Protein AF-A0A2E6ZIM9-F1 (afdb_monomer)

pLDDT: mean 74.41, std 13.4, range [48.25, 91.5]

Foldseek 3Di:
DAWDWDADPPQKIWIWDDQVPDPDNPDIDTPDIGNDPVVNVVVRVCVHCVPPDDVVPPPCDPVNVVVVVVVVVVVVVVVVD

Sequence (81 aa):
MKWEVKELPGGKWGIFLCKKYWKFKDKPVMYAAALNRETAQRRVDRMNNPAGYDNDEKYVSVGMERERKKREKKNKKDADR

Solvent-accessible surface area (backbone atoms only — not comparable to full-atom values): 4957 Å² total; per-residue (Å²): 120,56,51,43,75,43,83,40,88,90,71,28,19,31,33,30,57,43,64,94,80,46,92,56,88,89,59,82,52,70,79,48,74,28,75,43,62,65,65,32,46,59,48,32,52,45,69,56,41,71,86,78,61,67,85,78,69,72,80,69,45,74,67,53,50,53,50,50,55,52,51,54,56,48,56,56,56,68,72,75,110

Nearest PDB structures (foldseek):
  6l0v-assembly1_A  TM=5.132E-01  e=4.545E-01  Arabidopsis thaliana

Mean predicted aligned error: 13.11 Å

Structure (mmCIF, N/CA/C/O backbone):
data_AF-A0A2E6ZIM9-F1
#
_entry.id   AF-A0A2E6ZIM9-F1
#
loop_
_atom_site.group_PDB
_atom_site.id
_atom_site.type_symbol
_atom_site.label_atom_id
_atom_site.label_alt_id
_atom_site.label_comp_id
_atom_site.label_asym_id
_atom_site.label_entity_id
_atom_site.label_seq_id
_atom_site.pdbx_PDB_ins_code
_atom_site.Cartn_x
_atom_site.Cartn_y
_atom_site.Cartn_z
_atom_site.occupancy
_atom_site.B_iso_or_equiv
_atom_site.auth_seq_id
_atom_site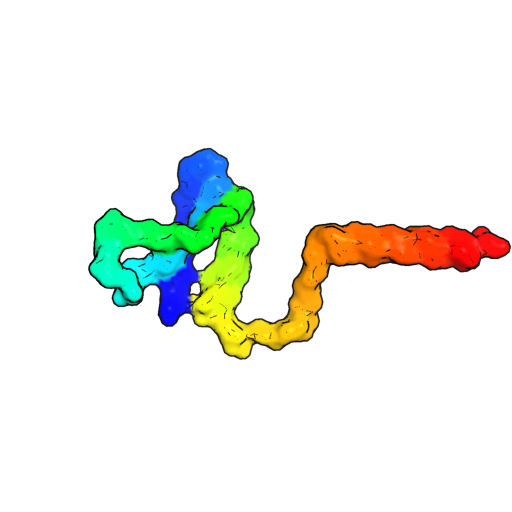.auth_comp_id
_atom_site.auth_asym_id
_atom_site.auth_atom_id
_atom_site.pdbx_PDB_model_num
ATOM 1 N N . MET A 1 1 ? -16.642 -4.923 -3.909 1.00 64.81 1 MET A N 1
ATOM 2 C CA . MET A 1 1 ? -15.742 -4.728 -2.749 1.00 64.81 1 MET A CA 1
ATOM 3 C C . MET A 1 1 ? -14.875 -3.518 -3.077 1.00 64.81 1 MET A C 1
ATOM 5 O O . MET A 1 1 ? -14.333 -3.520 -4.169 1.00 64.81 1 MET A O 1
ATOM 9 N N . LYS A 1 2 ? -14.838 -2.455 -2.260 1.00 75.69 2 LYS A N 1
ATOM 10 C CA . LYS A 1 2 ? -14.070 -1.233 -2.585 1.00 75.69 2 LYS A CA 1
ATOM 11 C C . LYS A 1 2 ? -12.909 -1.088 -1.602 1.00 75.69 2 LYS A C 1
ATOM 13 O O . LYS A 1 2 ? -13.142 -1.130 -0.399 1.00 75.69 2 LYS A O 1
ATOM 18 N N . TRP A 1 3 ? -11.695 -0.952 -2.106 1.00 86.44 3 TRP A N 1
ATOM 19 C CA . TRP A 1 3 ? -10.460 -0.730 -1.360 1.00 86.44 3 TRP A CA 1
ATOM 20 C C . TRP A 1 3 ? -10.069 0.749 -1.434 1.00 86.44 3 TRP A C 1
ATOM 22 O O . TRP A 1 3 ? -10.365 1.416 -2.428 1.00 86.44 3 TRP A O 1
ATOM 32 N N . GLU A 1 4 ? -9.423 1.260 -0.389 1.00 88.25 4 GLU A N 1
ATOM 33 C CA . GLU A 1 4 ? -8.980 2.653 -0.263 1.00 88.25 4 GLU A CA 1
ATOM 34 C C . GLU A 1 4 ? -7.535 2.738 0.249 1.00 88.25 4 GLU A C 1
ATOM 36 O O . GLU A 1 4 ? -7.065 1.849 0.961 1.00 88.25 4 GLU A O 1
ATOM 41 N N . VAL A 1 5 ? -6.830 3.812 -0.110 1.00 90.25 5 VAL A N 1
ATOM 42 C CA . VAL A 1 5 ? -5.481 4.109 0.389 1.00 90.25 5 VAL A CA 1
ATOM 43 C C . VAL A 1 5 ? -5.575 5.167 1.487 1.00 90.25 5 VAL A C 1
ATOM 45 O O . VAL A 1 5 ? -6.256 6.176 1.311 1.00 90.25 5 VAL A O 1
ATOM 48 N N . LYS A 1 6 ? -4.867 4.964 2.601 1.00 88.88 6 LYS A N 1
ATOM 49 C CA . LYS A 1 6 ? -4.704 5.960 3.671 1.00 88.88 6 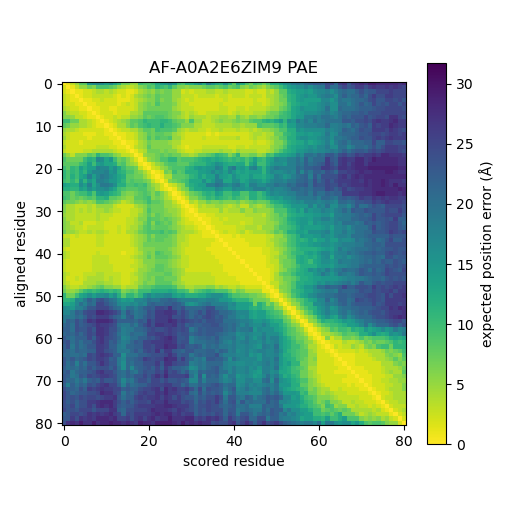LYS A CA 1
ATOM 50 C C . LYS A 1 6 ? -3.244 6.093 4.065 1.00 88.88 6 LYS A C 1
ATOM 52 O O . LYS A 1 6 ? -2.512 5.107 4.072 1.00 88.88 6 LYS A O 1
ATOM 57 N N . GLU A 1 7 ? -2.832 7.300 4.416 1.00 90.81 7 GLU A N 1
ATOM 58 C CA . GLU A 1 7 ? -1.509 7.530 4.986 1.00 90.81 7 GLU A CA 1
ATOM 59 C C . GLU A 1 7 ? -1.443 6.975 6.418 1.00 90.81 7 GLU A C 1
ATOM 61 O O . GLU A 1 7 ? -2.407 7.050 7.183 1.00 90.81 7 GLU A O 1
ATOM 66 N N . LEU A 1 8 ? -0.314 6.359 6.752 1.00 87.56 8 LEU A N 1
ATOM 67 C CA . LEU A 1 8 ? 0.003 5.780 8.050 1.00 87.56 8 LEU A CA 1
ATOM 68 C C . LEU A 1 8 ? 1.132 6.580 8.713 1.00 87.56 8 LEU A C 1
ATOM 70 O O . LEU A 1 8 ? 1.956 7.178 8.014 1.00 87.56 8 LEU A O 1
ATOM 74 N N . PRO A 1 9 ? 1.252 6.515 10.052 1.00 84.81 9 PRO A N 1
ATOM 75 C CA . PRO A 1 9 ? 2.381 7.101 10.762 1.00 84.81 9 PRO A CA 1
ATOM 76 C C . PRO A 1 9 ? 3.727 6.633 10.191 1.00 84.81 9 PRO A C 1
ATOM 78 O O . PRO A 1 9 ? 3.909 5.456 9.862 1.00 84.81 9 PRO A O 1
ATOM 81 N N . GLY A 1 10 ? 4.679 7.561 10.078 1.00 85.12 10 GLY A N 1
ATOM 82 C CA . GLY A 1 10 ? 6.002 7.282 9.515 1.00 85.12 10 GLY A CA 1
ATOM 83 C C . GLY A 1 10 ? 6.051 7.256 7.982 1.00 85.12 10 GLY A C 1
ATOM 84 O O . GLY A 1 10 ? 6.908 6.572 7.426 1.00 85.12 10 GLY A O 1
ATOM 85 N N . GLY A 1 11 ? 5.131 7.955 7.304 1.00 86.62 11 GLY A N 1
ATOM 86 C CA . GLY A 1 11 ? 5.164 8.175 5.850 1.00 86.62 11 GLY A CA 1
ATOM 87 C C . GLY A 1 11 ? 4.818 6.945 5.005 1.00 86.62 11 GLY A C 1
ATOM 88 O O . GLY A 1 11 ? 5.141 6.888 3.820 1.00 86.62 11 GLY A O 1
ATOM 89 N N . LYS A 1 12 ? 4.191 5.932 5.610 1.00 88.31 12 LYS A N 1
ATOM 90 C CA . LYS A 1 12 ? 3.756 4.709 4.919 1.00 88.31 12 LYS A CA 1
ATOM 91 C C . LYS A 1 12 ? 2.329 4.872 4.405 1.00 88.31 12 LYS A C 1
ATOM 93 O O . LYS A 1 12 ? 1.574 5.706 4.882 1.00 88.31 12 LYS A O 1
ATOM 98 N N . TRP A 1 13 ? 1.929 4.021 3.469 1.00 90.88 13 TRP A N 1
ATOM 99 C CA . TRP A 1 13 ? 0.606 4.062 2.849 1.00 90.88 13 TRP A CA 1
ATOM 100 C C . TRP A 1 13 ? -0.109 2.730 3.044 1.00 90.88 13 TRP A C 1
ATOM 102 O O . TRP A 1 13 ? 0.307 1.707 2.505 1.00 90.88 13 TRP A O 1
ATOM 112 N N . GLY A 1 14 ? -1.167 2.726 3.847 1.00 90.00 14 GLY A N 1
ATOM 113 C CA . GLY A 1 14 ? -1.987 1.559 4.142 1.00 90.00 14 GLY A CA 1
ATOM 114 C C . GLY A 1 14 ? -3.100 1.370 3.120 1.00 90.00 14 GLY A C 1
ATOM 115 O O . GLY A 1 14 ? -3.709 2.331 2.653 1.00 90.00 14 GLY A O 1
ATOM 116 N N . ILE A 1 15 ? -3.381 0.114 2.793 1.00 91.50 15 ILE A N 1
ATOM 117 C CA . ILE A 1 15 ? -4.489 -0.289 1.934 1.00 91.50 15 ILE A CA 1
ATOM 118 C C . ILE A 1 15 ? -5.580 -0.895 2.811 1.00 91.50 15 ILE A C 1
ATOM 120 O O . ILE A 1 15 ? -5.356 -1.896 3.496 1.00 91.50 15 ILE A O 1
ATOM 124 N N . PHE A 1 16 ? -6.758 -0.284 2.777 1.00 87.81 16 PHE A N 1
ATOM 125 C CA . PHE A 1 16 ? -7.876 -0.592 3.655 1.00 87.81 16 PHE A CA 1
ATOM 126 C C . PHE A 1 16 ? -9.099 -1.045 2.871 1.00 87.81 16 PHE A C 1
ATOM 128 O O . PHE A 1 16 ? -9.369 -0.573 1.767 1.00 87.81 16 PHE A O 1
ATOM 135 N N . LEU A 1 17 ? -9.872 -1.948 3.467 1.00 83.50 17 LEU A N 1
ATOM 136 C CA . LEU A 1 17 ? -11.186 -2.316 2.955 1.00 83.50 17 LEU A CA 1
ATOM 137 C C . LEU A 1 17 ? -12.214 -1.243 3.356 1.00 83.50 17 LEU A C 1
ATOM 139 O O . LEU A 1 17 ? -12.379 -0.942 4.539 1.00 83.50 17 LEU A O 1
ATOM 143 N N . CYS A 1 18 ? -12.922 -0.667 2.383 1.00 71.56 18 CYS A N 1
ATOM 144 C CA . CYS A 1 18 ? -13.859 0.430 2.619 1.00 71.56 18 CYS A CA 1
ATOM 145 C C . CYS A 1 18 ? -15.048 -0.030 3.488 1.00 71.56 18 CYS A C 1
ATOM 147 O O . CYS A 1 18 ? -15.727 -1.017 3.180 1.00 71.56 18 CYS A O 1
ATOM 149 N N . LYS A 1 19 ? -15.342 0.747 4.545 1.00 60.56 19 LYS A N 1
ATOM 150 C CA . LYS A 1 19 ? -16.306 0.444 5.628 1.00 60.56 19 LYS A CA 1
ATOM 151 C C . LYS A 1 19 ? -17.703 -0.019 5.192 1.00 60.56 19 LYS A C 1
ATOM 153 O O . LYS A 1 19 ? -18.342 -0.734 5.955 1.00 60.56 19 LYS A O 1
ATOM 158 N N . LYS A 1 20 ? -18.195 0.344 3.997 1.00 60.81 20 LYS A N 1
ATOM 159 C CA . LYS A 1 20 ? -19.549 -0.035 3.534 1.00 60.81 20 LYS A CA 1
ATOM 160 C C . LYS A 1 20 ? -19.749 -1.559 3.441 1.00 60.81 20 LYS A C 1
ATOM 162 O O . LYS A 1 20 ? -20.881 -2.017 3.523 1.00 60.81 20 LYS A O 1
ATOM 167 N N . TYR A 1 21 ? -18.668 -2.332 3.304 1.00 54.75 21 TYR A N 1
ATOM 168 C CA . TYR A 1 21 ? -18.709 -3.794 3.156 1.00 54.75 21 TYR A CA 1
ATOM 169 C C . TYR A 1 21 ? -18.131 -4.558 4.358 1.00 54.75 21 TYR A C 1
ATOM 171 O O . TYR A 1 21 ? -17.948 -5.770 4.281 1.00 54.75 21 TYR A O 1
ATOM 179 N N . TRP A 1 22 ? -17.825 -3.870 5.462 1.00 58.25 22 TRP A N 1
ATOM 180 C CA . TRP A 1 22 ? -17.187 -4.466 6.635 1.00 58.25 22 TRP A CA 1
ATOM 181 C C . TRP A 1 22 ? -18.125 -4.428 7.847 1.00 58.25 22 TRP A C 1
ATOM 183 O O . TRP A 1 22 ? -18.609 -3.365 8.232 1.00 58.25 22 TRP A O 1
ATOM 193 N N . LYS A 1 23 ? -18.387 -5.596 8.455 1.00 61.38 23 LYS A N 1
ATOM 194 C CA . LYS A 1 23 ? -19.336 -5.747 9.578 1.00 61.38 23 LYS A CA 1
ATOM 195 C C . LYS A 1 23 ? -18.880 -5.051 10.867 1.00 61.38 23 LYS A C 1
ATOM 197 O O . LYS A 1 23 ? -19.727 -4.651 11.658 1.00 61.38 23 LYS A O 1
ATOM 202 N N . PHE A 1 24 ? -17.574 -4.875 11.078 1.00 61.84 24 PHE A N 1
ATOM 203 C CA . PHE A 1 24 ? -17.028 -4.295 12.310 1.00 61.84 24 PHE A CA 1
ATOM 204 C C . PHE A 1 24 ? -16.629 -2.831 12.085 1.00 61.84 24 PHE A C 1
ATOM 206 O O . PHE A 1 24 ? -15.487 -2.529 11.739 1.00 61.84 24 PHE A O 1
ATOM 213 N N . LYS A 1 25 ? -17.580 -1.904 12.268 1.00 58.44 25 LYS A N 1
ATOM 214 C CA . LYS A 1 25 ? -17.391 -0.453 12.034 1.00 58.44 25 LYS A CA 1
ATOM 215 C C . LYS A 1 25 ? -16.202 0.159 12.793 1.00 58.44 25 LYS A C 1
ATOM 217 O O . LYS A 1 25 ? -15.658 1.16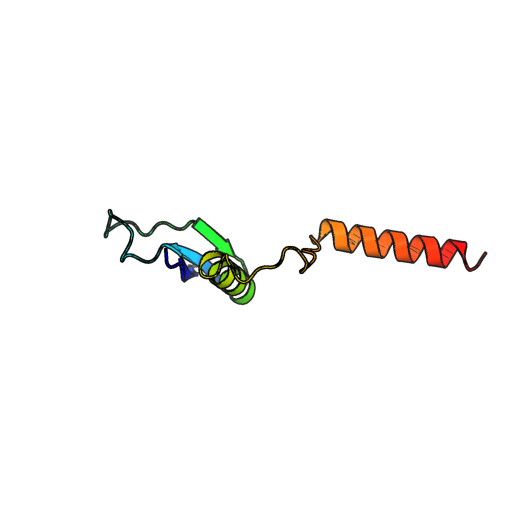8 12.326 1.00 58.44 25 LYS A O 1
ATOM 222 N N . ASP A 1 26 ? -15.788 -0.471 13.890 1.00 62.12 26 ASP A N 1
ATOM 223 C CA . ASP A 1 26 ? -14.798 0.049 14.840 1.00 62.12 26 ASP A CA 1
ATOM 224 C C . ASP A 1 26 ? -13.362 -0.412 14.565 1.00 62.12 26 ASP A C 1
ATOM 226 O O . ASP A 1 26 ? -12.422 0.116 15.150 1.00 62.12 26 ASP A O 1
ATOM 230 N N . LYS A 1 27 ? -13.160 -1.374 13.654 1.00 65.25 27 LYS A N 1
ATOM 231 C CA . LYS A 1 27 ? -11.825 -1.885 13.311 1.00 65.25 27 LYS A CA 1
ATOM 232 C C . LYS A 1 27 ? -11.639 -1.902 11.796 1.00 65.25 27 LYS A C 1
ATOM 234 O O . LYS A 1 27 ? -12.104 -2.842 11.149 1.00 65.25 27 LYS A O 1
ATOM 239 N N . PRO A 1 28 ? -10.998 -0.877 11.203 1.00 66.81 28 PRO A N 1
ATOM 240 C CA . PRO A 1 28 ? -10.664 -0.912 9.786 1.00 66.81 28 PRO A CA 1
ATOM 241 C C . PRO A 1 28 ? -9.667 -2.048 9.527 1.00 66.81 28 PRO A C 1
ATOM 243 O O . PRO A 1 28 ? -8.650 -2.157 10.210 1.00 66.81 28 PRO A O 1
ATOM 246 N N . VAL A 1 29 ? -9.952 -2.900 8.542 1.0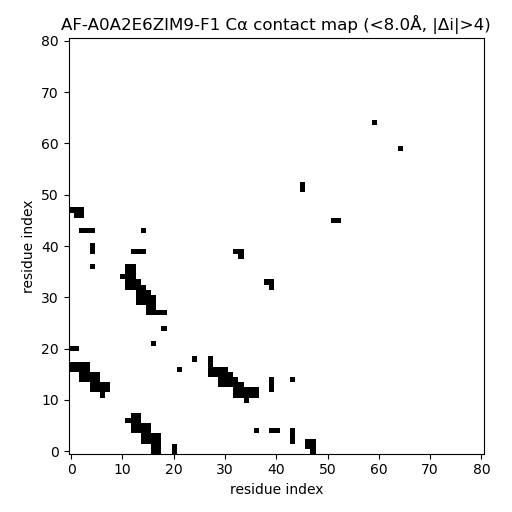0 75.88 29 VAL A N 1
ATOM 247 C CA . VAL A 1 29 ? -9.029 -3.973 8.147 1.00 75.88 29 VAL A CA 1
ATOM 248 C C . VAL A 1 29 ? -7.986 -3.397 7.213 1.00 75.88 29 VAL A C 1
ATOM 250 O O . VAL A 1 29 ? -8.306 -2.986 6.094 1.00 75.88 29 VAL A O 1
ATOM 253 N N . MET A 1 30 ? -6.744 -3.375 7.685 1.00 83.81 30 MET A N 1
ATOM 254 C CA . MET A 1 30 ? -5.582 -3.081 6.861 1.00 83.81 30 MET A CA 1
ATOM 255 C C . MET A 1 30 ? -5.103 -4.378 6.213 1.00 83.81 30 MET A C 1
ATOM 257 O O . MET A 1 30 ? -4.757 -5.327 6.911 1.00 83.81 30 MET A O 1
ATOM 261 N N . TYR A 1 31 ? -5.080 -4.417 4.885 1.00 83.94 31 TYR A N 1
ATOM 262 C CA . TYR A 1 31 ? -4.620 -5.587 4.136 1.00 83.94 31 TYR A CA 1
ATOM 263 C C . TYR A 1 31 ? -3.107 -5.577 3.922 1.00 83.94 31 TYR A C 1
ATOM 265 O O . TYR A 1 31 ? -2.440 -6.598 4.058 1.00 83.94 31 TYR A O 1
ATOM 273 N N . ALA A 1 32 ? -2.553 -4.413 3.586 1.00 86.06 32 ALA A N 1
ATOM 274 C CA . ALA A 1 32 ? -1.127 -4.249 3.348 1.00 86.06 32 ALA A CA 1
ATOM 275 C C . ALA A 1 32 ? -0.707 -2.792 3.555 1.00 86.06 32 ALA A C 1
ATOM 277 O O . ALA A 1 32 ? -1.540 -1.886 3.517 1.00 86.06 32 ALA A O 1
ATOM 278 N N . ALA A 1 33 ? 0.596 -2.574 3.714 1.00 87.56 33 ALA A N 1
ATOM 279 C CA . ALA A 1 33 ? 1.213 -1.255 3.686 1.00 87.56 33 ALA A CA 1
ATOM 280 C C . ALA A 1 33 ? 2.256 -1.184 2.561 1.00 87.56 33 ALA A C 1
ATOM 282 O O . ALA A 1 33 ? 2.916 -2.176 2.246 1.00 87.56 33 ALA A O 1
ATOM 283 N N . ALA A 1 34 ? 2.408 -0.011 1.959 1.00 87.38 34 ALA A N 1
ATOM 284 C CA . ALA A 1 34 ? 3.438 0.302 0.982 1.00 87.38 34 ALA A CA 1
ATOM 285 C C . ALA A 1 34 ? 4.287 1.478 1.471 1.00 87.38 34 ALA A C 1
ATOM 287 O O . ALA A 1 34 ? 3.828 2.317 2.243 1.00 87.38 34 ALA A O 1
ATOM 288 N N . LEU A 1 35 ? 5.528 1.542 0.99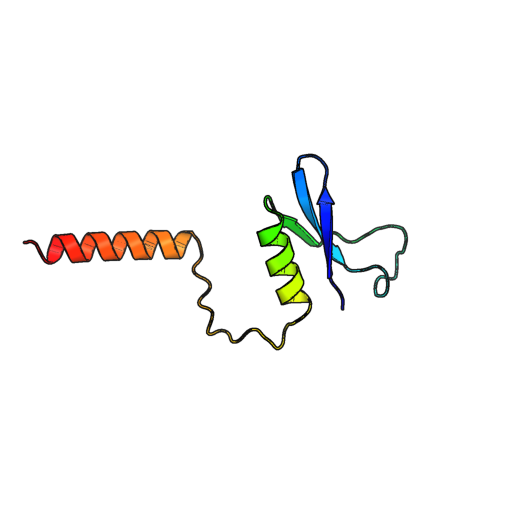3 1.00 88.06 35 LEU A N 1
ATOM 289 C CA . LEU A 1 35 ? 6.420 2.672 1.262 1.00 88.06 35 LEU A CA 1
ATOM 290 C C . LEU A 1 35 ? 6.037 3.908 0.436 1.00 88.06 35 LEU A C 1
ATOM 292 O O . LEU A 1 35 ? 6.203 5.027 0.897 1.00 88.06 35 LEU A O 1
ATOM 296 N N . ASN A 1 36 ? 5.465 3.700 -0.754 1.00 90.38 36 ASN A N 1
ATOM 297 C CA . ASN A 1 36 ? 5.128 4.767 -1.691 1.00 90.38 36 ASN A CA 1
ATOM 298 C C . ASN A 1 36 ? 3.621 4.781 -1.958 1.00 90.38 36 ASN A C 1
ATOM 300 O O . ASN A 1 36 ? 3.019 3.723 -2.186 1.00 90.38 36 ASN A O 1
ATOM 304 N N . ARG A 1 37 ? 3.038 5.984 -2.017 1.00 88.94 37 ARG A N 1
ATOM 305 C CA . ARG A 1 37 ? 1.618 6.205 -2.334 1.00 88.94 37 ARG A CA 1
ATOM 306 C C . ARG A 1 37 ? 1.217 5.564 -3.655 1.00 88.94 37 ARG A C 1
ATOM 308 O O . ARG A 1 37 ? 0.197 4.891 -3.725 1.00 88.94 37 ARG A O 1
ATOM 315 N N . GLU A 1 38 ? 2.039 5.745 -4.682 1.00 88.00 38 GLU A N 1
ATOM 316 C CA . GLU A 1 38 ? 1.788 5.248 -6.037 1.00 88.00 38 GLU A CA 1
ATOM 317 C C . GLU A 1 38 ? 1.651 3.720 -6.065 1.00 88.00 38 GLU A C 1
ATOM 319 O O . GLU A 1 38 ? 0.701 3.175 -6.625 1.00 88.00 38 GLU A O 1
ATOM 324 N N . THR A 1 39 ? 2.541 3.014 -5.363 1.00 86.75 39 THR A N 1
ATOM 325 C CA . THR A 1 39 ? 2.483 1.553 -5.242 1.00 86.75 39 THR A CA 1
ATOM 326 C C . THR A 1 39 ? 1.217 1.095 -4.521 1.00 86.75 39 THR A C 1
ATOM 328 O O . THR A 1 39 ? 0.627 0.086 -4.917 1.00 86.75 39 THR A O 1
ATOM 331 N N . ALA A 1 40 ? 0.790 1.815 -3.474 1.00 88.25 40 ALA A N 1
ATOM 332 C CA . ALA A 1 40 ? -0.466 1.531 -2.782 1.00 88.25 40 ALA A CA 1
ATOM 333 C C . ALA A 1 40 ? -1.676 1.771 -3.695 1.00 88.25 40 ALA A C 1
ATOM 335 O O . ALA A 1 40 ? -2.551 0.909 -3.777 1.00 88.25 40 ALA A O 1
ATOM 336 N N . GLN A 1 41 ? -1.681 2.886 -4.431 1.00 88.12 41 GLN A N 1
ATOM 337 C CA . GLN A 1 41 ? -2.760 3.274 -5.336 1.00 88.12 41 GLN A CA 1
ATOM 338 C C . GLN A 1 41 ? -2.923 2.265 -6.471 1.00 88.12 41 GLN A C 1
ATOM 340 O O . GLN A 1 41 ? -3.985 1.666 -6.597 1.00 88.12 41 GLN A O 1
ATOM 345 N N . ARG A 1 42 ? -1.837 1.925 -7.176 1.00 86.00 42 ARG A N 1
ATOM 346 C CA . ARG A 1 42 ? -1.845 0.896 -8.229 1.00 86.00 42 ARG A CA 1
ATOM 347 C C . ARG A 1 42 ? -2.344 -0.457 -7.721 1.00 86.00 42 ARG A C 1
ATOM 349 O O . ARG A 1 42 ? -2.871 -1.272 -8.473 1.00 86.00 42 ARG A O 1
ATOM 356 N N . ARG A 1 43 ? -2.129 -0.771 -6.441 1.00 86.69 43 ARG A N 1
ATOM 357 C CA . ARG A 1 43 ? -2.645 -2.007 -5.840 1.00 86.69 43 ARG A CA 1
ATOM 358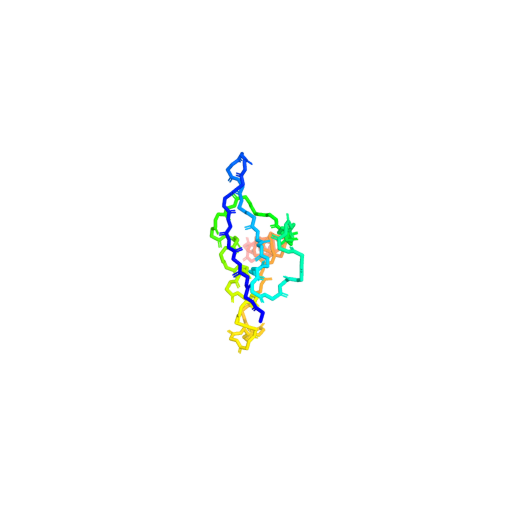 C C . ARG A 1 43 ? -4.143 -1.906 -5.562 1.00 86.69 43 ARG A C 1
ATOM 360 O O . ARG A 1 43 ? -4.856 -2.856 -5.859 1.00 86.69 43 ARG A O 1
ATOM 367 N N . VAL A 1 44 ? -4.612 -0.779 -5.033 1.00 88.56 44 VAL A N 1
ATOM 368 C CA . VAL A 1 44 ? -6.041 -0.508 -4.825 1.00 88.56 44 VAL A CA 1
ATOM 369 C C . VAL A 1 44 ? -6.811 -0.506 -6.140 1.00 88.56 44 VAL A C 1
ATOM 371 O O . VAL A 1 44 ? -7.864 -1.134 -6.209 1.00 88.56 44 VAL A O 1
ATOM 374 N N . ASP A 1 45 ? -6.272 0.113 -7.186 1.00 86.12 45 ASP A N 1
ATOM 375 C CA . ASP A 1 45 ? -6.912 0.175 -8.500 1.00 86.12 45 ASP A CA 1
ATOM 376 C C . ASP A 1 45 ? -7.094 -1.233 -9.083 1.00 86.12 45 ASP A C 1
ATOM 378 O O . ASP A 1 45 ? -8.192 -1.585 -9.509 1.00 86.12 45 ASP A O 1
ATOM 382 N N . ARG A 1 46 ? -6.068 -2.091 -8.971 1.00 80.31 46 ARG A N 1
ATOM 383 C CA . ARG A 1 46 ? -6.152 -3.517 -9.337 1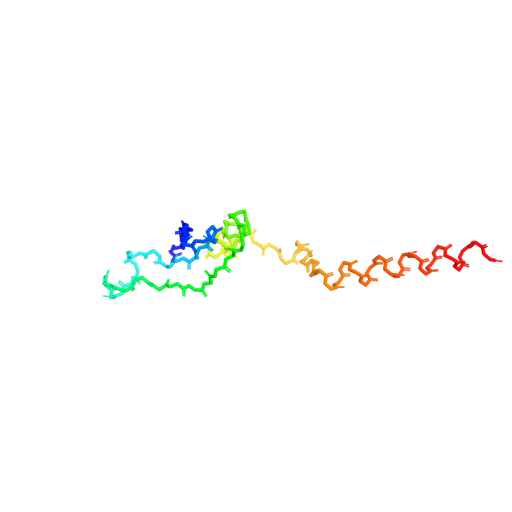.00 80.31 46 ARG A CA 1
ATOM 384 C C . ARG A 1 46 ? -7.202 -4.279 -8.538 1.00 80.31 46 ARG A C 1
ATOM 386 O O . ARG A 1 46 ? -7.968 -5.054 -9.096 1.00 80.31 46 ARG A O 1
ATOM 393 N N . MET A 1 47 ? -7.242 -4.068 -7.224 1.00 81.81 47 MET A N 1
ATOM 394 C CA . MET A 1 47 ? -8.189 -4.767 -6.352 1.00 81.81 47 MET A CA 1
ATOM 395 C C . MET A 1 47 ? -9.636 -4.289 -6.536 1.00 81.81 47 MET A C 1
ATOM 397 O O . MET A 1 47 ? -10.564 -5.033 -6.226 1.00 81.81 47 MET A O 1
ATOM 401 N N . ASN A 1 48 ? -9.835 -3.065 -7.029 1.00 85.12 48 ASN A N 1
ATOM 402 C CA . ASN A 1 48 ? -11.149 -2.516 -7.355 1.00 85.12 48 ASN A CA 1
ATOM 403 C C . ASN A 1 48 ? -11.615 -2.879 -8.771 1.00 85.12 48 ASN A C 1
ATOM 405 O O . ASN A 1 48 ? -12.819 -3.027 -8.970 1.00 85.12 48 ASN A O 1
ATOM 409 N N . ASN A 1 49 ? -10.688 -3.058 -9.718 1.00 82.19 49 ASN A N 1
ATOM 410 C CA . ASN A 1 49 ? -10.970 -3.355 -11.124 1.00 82.19 49 ASN A CA 1
ATOM 411 C C . ASN A 1 49 ? -10.329 -4.686 -11.570 1.00 82.19 49 ASN A C 1
ATOM 413 O O . ASN A 1 49 ? -9.424 -4.686 -12.406 1.00 82.19 49 ASN A O 1
ATOM 417 N N . PRO A 1 50 ? -10.794 -5.838 -11.053 1.00 71.56 50 PRO A N 1
ATOM 418 C CA . PRO A 1 50 ? -10.202 -7.140 -11.367 1.00 71.56 50 PRO A CA 1
ATOM 419 C C . PRO A 1 50 ? -10.393 -7.581 -12.829 1.00 71.56 50 PRO A C 1
ATOM 421 O O . PRO A 1 50 ? -9.661 -8.445 -13.291 1.00 71.56 50 PRO A O 1
ATOM 424 N N . ALA A 1 51 ? -11.352 -6.997 -13.556 1.00 64.50 51 ALA A N 1
ATOM 425 C CA . ALA A 1 51 ? -11.650 -7.334 -14.952 1.00 64.50 51 ALA A CA 1
ATOM 426 C C . ALA A 1 51 ? -10.812 -6.555 -15.988 1.00 64.50 51 ALA A C 1
ATOM 428 O O . ALA A 1 51 ? -10.881 -6.869 -17.168 1.00 64.50 51 ALA A O 1
ATOM 429 N N . GLY A 1 52 ? -10.058 -5.529 -15.571 1.00 53.28 52 GLY A N 1
ATOM 430 C CA . GLY A 1 52 ? -9.259 -4.675 -16.467 1.00 53.28 52 GLY A CA 1
ATOM 431 C C . GLY A 1 52 ? -7.772 -5.027 -16.507 1.00 53.28 52 GLY A C 1
ATOM 432 O O . GLY A 1 52 ? -6.967 -4.214 -16.948 1.00 53.28 52 GLY A O 1
ATOM 433 N N . TYR A 1 53 ? -7.401 -6.189 -15.971 1.00 50.84 53 TYR A N 1
ATOM 434 C CA . TYR A 1 53 ? -6.024 -6.661 -15.934 1.00 50.84 53 TYR A CA 1
ATOM 435 C C . TYR A 1 53 ? -5.915 -7.891 -16.833 1.00 50.84 53 TYR A C 1
ATOM 437 O O . TYR A 1 53 ? -6.116 -9.020 -16.386 1.00 50.84 53 TYR A O 1
ATOM 445 N N . ASP A 1 54 ? -5.605 -7.667 -18.107 1.00 49.75 54 ASP A N 1
ATOM 446 C CA . ASP A 1 54 ? -5.042 -8.729 -18.928 1.00 49.75 54 ASP A CA 1
ATOM 447 C C . ASP A 1 54 ? -3.712 -9.143 -18.285 1.00 49.75 54 ASP A C 1
ATOM 449 O O . ASP A 1 54 ? -2.874 -8.306 -17.935 1.00 49.75 54 ASP A O 1
ATOM 453 N N . ASN A 1 55 ? -3.498 -10.449 -18.119 1.00 51.16 55 ASN A N 1
ATOM 454 C CA . ASN A 1 55 ? -2.228 -11.022 -17.647 1.00 51.16 55 ASN A CA 1
ATOM 455 C C . ASN A 1 55 ? -1.026 -10.677 -18.561 1.00 51.16 55 ASN A C 1
ATOM 457 O O . ASN A 1 55 ? 0.098 -11.100 -18.288 1.00 51.16 55 ASN A O 1
ATOM 461 N N . ASP A 1 56 ? -1.253 -9.907 -19.625 1.00 50.91 56 ASP A N 1
ATOM 462 C CA . ASP A 1 56 ? -0.261 -9.462 -20.594 1.00 50.91 56 ASP A CA 1
ATOM 463 C C . ASP A 1 56 ? 0.615 -8.310 -20.093 1.00 50.91 56 ASP A C 1
ATOM 465 O O . ASP A 1 56 ? 1.712 -8.098 -20.624 1.00 50.91 56 ASP A O 1
ATOM 469 N N . GLU A 1 57 ? 0.220 -7.605 -19.025 1.00 48.94 57 GLU A N 1
ATOM 470 C CA . GLU A 1 57 ? 1.117 -6.660 -18.360 1.00 48.94 57 GLU A CA 1
ATOM 471 C C . GLU A 1 57 ? 2.143 -7.448 -17.529 1.00 48.94 57 GLU A C 1
ATOM 473 O O . GLU A 1 57 ? 1.988 -7.661 -16.324 1.00 48.94 57 GLU A O 1
ATOM 478 N N . LYS A 1 58 ? 3.185 -7.955 -18.210 1.00 50.50 58 LYS A N 1
ATOM 479 C CA . LYS A 1 58 ? 4.277 -8.748 -17.628 1.00 50.50 58 LYS A CA 1
ATOM 480 C C . LYS A 1 58 ? 4.797 -8.069 -16.365 1.00 50.50 58 LYS A C 1
ATOM 482 O O . LYS A 1 58 ? 5.596 -7.134 -16.419 1.00 50.50 58 LYS A O 1
ATOM 487 N N . TYR A 1 59 ? 4.372 -8.577 -15.213 1.00 48.25 59 TYR A N 1
ATOM 488 C CA . TYR A 1 59 ? 4.827 -8.102 -13.920 1.00 48.25 59 TYR A CA 1
ATOM 489 C C . TYR A 1 59 ? 6.274 -8.553 -13.722 1.00 48.25 59 TYR A C 1
ATOM 491 O O . TYR A 1 59 ? 6.547 -9.633 -13.197 1.00 48.25 59 TYR A O 1
ATOM 499 N N . VAL A 1 60 ? 7.227 -7.739 -14.174 1.00 54.09 60 VAL A N 1
ATOM 500 C CA . VAL A 1 60 ? 8.641 -8.009 -13.936 1.00 54.09 60 VAL A CA 1
ATOM 501 C C . VAL A 1 60 ? 8.917 -7.700 -12.470 1.00 54.09 60 VAL A C 1
ATOM 503 O O . VAL A 1 60 ? 8.976 -6.545 -12.047 1.00 54.09 60 VAL A O 1
ATOM 506 N N . SER A 1 61 ? 9.050 -8.743 -11.650 1.00 56.59 61 SER A N 1
ATOM 507 C CA . SER A 1 61 ? 9.526 -8.554 -10.282 1.00 56.59 61 SER A CA 1
ATOM 508 C C . SER A 1 61 ? 10.941 -7.960 -10.312 1.00 56.59 61 SER A C 1
ATOM 510 O O . SER A 1 61 ? 11.703 -8.184 -11.252 1.00 56.59 61 SER A O 1
ATOM 512 N N . VAL A 1 62 ? 11.343 -7.228 -9.267 1.00 56.66 62 VAL A N 1
ATOM 513 C CA . VAL A 1 62 ? 12.706 -6.659 -9.180 1.00 56.66 62 VAL A CA 1
ATOM 514 C C . VAL A 1 62 ? 13.784 -7.744 -9.357 1.00 56.66 62 VAL A C 1
ATOM 516 O O . VAL A 1 62 ? 14.844 -7.478 -9.920 1.00 56.66 62 VAL A O 1
ATOM 519 N N . GLY A 1 63 ? 13.505 -8.980 -8.923 1.00 61.56 63 GLY A N 1
ATOM 520 C CA . GLY A 1 63 ? 14.367 -10.140 -9.163 1.00 61.56 63 GLY A CA 1
ATOM 521 C C . GLY A 1 63 ? 14.467 -10.509 -10.645 1.00 61.56 63 GLY A C 1
ATOM 522 O O . GLY A 1 63 ? 15.575 -10.649 -11.160 1.00 61.56 63 GLY A O 1
ATOM 523 N N . MET A 1 64 ? 13.335 -10.573 -11.350 1.00 69.44 64 MET A N 1
ATOM 524 C CA . MET A 1 64 ? 13.293 -10.854 -12.791 1.00 69.44 64 MET A CA 1
ATOM 525 C C . MET A 1 64 ? 13.974 -9.755 -13.618 1.00 69.44 64 MET A C 1
ATOM 527 O O . MET A 1 64 ? 14.693 -10.061 -14.566 1.00 69.44 64 MET A O 1
ATOM 531 N N . GLU A 1 65 ? 13.834 -8.483 -13.233 1.00 71.44 65 GLU A N 1
ATOM 532 C CA . GLU A 1 65 ? 14.493 -7.359 -13.917 1.00 71.44 65 GLU A CA 1
ATOM 533 C C . GLU A 1 65 ? 16.020 -7.433 -13.752 1.00 71.44 65 GLU A C 1
ATOM 535 O O . GLU A 1 65 ? 16.779 -7.195 -14.695 1.00 71.44 65 GLU A O 1
ATOM 540 N N . ARG A 1 66 ? 16.493 -7.819 -12.558 1.00 71.19 66 ARG A N 1
ATOM 541 C CA . ARG A 1 66 ? 17.923 -8.045 -12.294 1.00 71.19 66 ARG A CA 1
ATOM 542 C C . ARG A 1 66 ? 18.473 -9.213 -13.106 1.00 71.19 66 ARG A C 1
ATOM 544 O O . ARG A 1 66 ? 19.584 -9.108 -13.625 1.00 71.19 66 ARG A O 1
ATOM 551 N N . GLU A 1 67 ? 17.727 -10.306 -13.224 1.00 74.38 67 GLU A N 1
ATOM 552 C CA . GLU A 1 67 ? 18.134 -11.438 -14.057 1.00 74.38 67 GLU A CA 1
ATOM 553 C C . GLU A 1 67 ? 18.159 -11.090 -15.542 1.00 74.38 67 GLU A C 1
ATOM 555 O O . GLU A 1 67 ? 19.127 -11.432 -16.221 1.00 74.38 67 GLU A O 1
ATOM 560 N N . ARG A 1 68 ? 17.156 -10.358 -16.038 1.00 79.06 68 ARG A N 1
ATOM 561 C CA . ARG A 1 68 ? 17.116 -9.888 -17.427 1.00 79.06 68 ARG A CA 1
ATOM 562 C C . ARG A 1 68 ? 18.353 -9.056 -17.762 1.00 79.06 68 ARG A C 1
ATOM 564 O O . ARG A 1 68 ? 19.085 -9.401 -18.685 1.00 79.06 68 ARG A O 1
ATOM 571 N N . LYS A 1 69 ? 18.675 -8.059 -16.929 1.00 79.31 69 LYS A N 1
ATOM 572 C CA . LYS A 1 69 ? 19.882 -7.230 -17.095 1.00 79.31 69 LYS A CA 1
ATOM 573 C C . LYS A 1 69 ? 21.183 -8.034 -17.017 1.00 79.31 69 LYS A C 1
ATOM 575 O O . LYS A 1 69 ? 22.149 -7.708 -17.705 1.00 79.31 69 LYS A O 1
ATOM 580 N N . LYS A 1 70 ? 21.244 -9.081 -16.183 1.00 81.81 70 LYS A N 1
ATOM 581 C CA . LYS A 1 70 ? 22.402 -9.993 -16.143 1.00 81.81 70 LYS A CA 1
ATOM 582 C C . LYS A 1 70 ? 22.549 -10.777 -17.450 1.00 81.81 70 LYS A C 1
ATOM 584 O O . LYS A 1 70 ? 23.664 -10.876 -17.955 1.00 81.81 70 LYS A O 1
ATOM 589 N N . ARG A 1 71 ? 21.449 -11.304 -18.001 1.00 80.44 71 ARG A N 1
ATOM 590 C CA . ARG A 1 71 ? 21.445 -12.048 -19.273 1.00 80.44 71 ARG A CA 1
ATOM 591 C C . ARG A 1 71 ? 21.840 -11.154 -20.450 1.00 80.44 71 ARG A C 1
ATOM 593 O O . ARG A 1 71 ? 22.701 -11.542 -21.229 1.00 80.44 71 ARG A O 1
ATOM 600 N N . GLU A 1 72 ? 21.311 -9.934 -20.519 1.00 79.44 72 GLU A N 1
ATOM 601 C CA . GLU A 1 72 ? 21.678 -8.948 -21.548 1.00 79.44 72 GLU A CA 1
ATOM 602 C C . GLU A 1 72 ? 23.175 -8.601 -21.512 1.00 79.44 72 GLU A C 1
ATOM 604 O O . GLU A 1 72 ? 23.835 -8.580 -22.550 1.00 79.44 72 GLU A O 1
ATOM 609 N N . LYS A 1 73 ? 23.749 -8.399 -20.316 1.00 78.69 73 LYS A N 1
ATOM 610 C CA . LYS A 1 73 ? 25.193 -8.149 -20.163 1.00 78.69 73 LYS A CA 1
ATOM 611 C C . LYS A 1 73 ? 26.058 -9.339 -20.574 1.00 78.69 73 LYS A C 1
ATOM 613 O O . LYS A 1 73 ? 27.147 -9.127 -21.099 1.00 78.69 73 LYS A O 1
ATOM 618 N N . LYS A 1 74 ? 25.604 -10.568 -20.309 1.00 77.94 74 LYS A N 1
ATOM 619 C CA . LYS A 1 74 ? 26.324 -11.784 -20.701 1.00 77.94 74 LYS A CA 1
ATOM 620 C C . LYS A 1 74 ? 26.334 -11.939 -22.224 1.00 77.94 74 LYS A C 1
ATOM 622 O O . LYS A 1 74 ? 27.407 -12.020 -22.803 1.00 77.94 74 LYS A O 1
ATOM 627 N N . ASN A 1 75 ? 25.169 -11.835 -22.864 1.00 75.38 75 ASN A N 1
ATOM 628 C CA . ASN A 1 75 ? 25.052 -11.947 -24.320 1.00 75.38 75 ASN A CA 1
ATOM 629 C C . ASN A 1 75 ? 25.867 -10.875 -25.058 1.00 75.38 75 ASN A C 1
ATOM 631 O O . ASN A 1 75 ? 26.448 -11.161 -26.097 1.00 75.38 75 ASN A O 1
ATOM 635 N N . LYS A 1 76 ? 25.959 -9.654 -24.513 1.00 73.31 76 LYS A N 1
ATOM 636 C CA . LYS A 1 76 ? 26.787 -8.592 -25.105 1.00 73.31 76 LYS A CA 1
ATOM 637 C C . LYS A 1 76 ? 28.292 -8.865 -24.987 1.00 73.31 76 LYS A C 1
ATOM 639 O O . LYS A 1 76 ? 29.030 -8.473 -25.875 1.00 73.31 76 LYS A O 1
ATOM 644 N N . LYS A 1 77 ? 28.741 -9.536 -23.919 1.00 70.50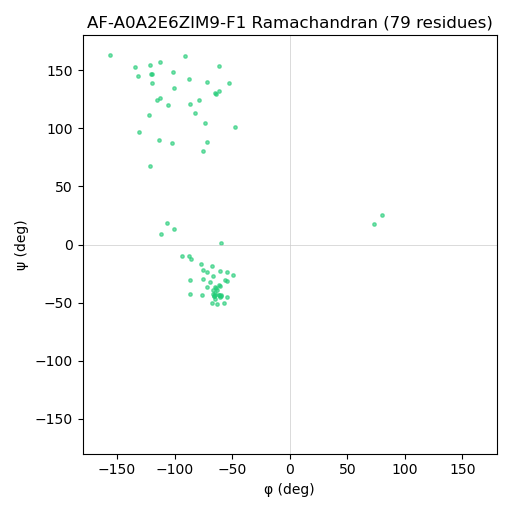 77 LYS A N 1
ATOM 645 C CA . LYS A 1 77 ? 30.140 -9.977 -23.773 1.00 70.50 77 LYS A CA 1
ATOM 646 C C . LYS A 1 77 ? 30.488 -11.136 -24.702 1.00 70.50 77 LYS A C 1
ATOM 648 O O . LYS A 1 77 ? 31.608 -11.185 -25.188 1.00 70.50 77 LYS A O 1
ATOM 653 N N . ASP A 1 78 ? 29.547 -12.049 -24.920 1.00 66.44 78 ASP A N 1
ATOM 654 C CA . ASP A 1 78 ? 29.750 -13.204 -25.799 1.00 66.44 78 ASP A CA 1
ATOM 655 C C . ASP A 1 78 ? 29.695 -12.815 -27.292 1.00 66.44 78 ASP A C 1
ATOM 657 O O . ASP A 1 78 ? 30.253 -13.523 -28.117 1.00 66.44 78 ASP A O 1
ATOM 661 N N . ALA A 1 79 ? 29.059 -11.688 -27.640 1.00 66.06 79 ALA A N 1
ATOM 662 C CA . ALA A 1 79 ? 29.004 -11.154 -29.007 1.00 66.06 79 ALA A CA 1
ATOM 663 C C . ALA A 1 79 ? 30.210 -10.272 -29.400 1.00 66.06 79 ALA A C 1
ATOM 665 O O . ALA A 1 79 ? 30.350 -9.935 -30.571 1.00 66.06 79 ALA A O 1
ATOM 666 N N . ASP A 1 80 ? 31.039 -9.871 -28.433 1.00 65.12 80 ASP A N 1
ATOM 667 C CA . ASP A 1 80 ? 32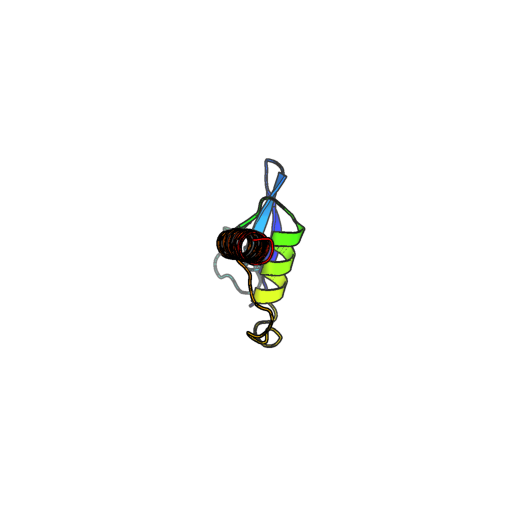.207 -8.985 -28.611 1.00 65.12 80 ASP A CA 1
ATOM 668 C C . ASP A 1 80 ? 33.537 -9.770 -28.504 1.00 65.12 80 ASP A C 1
ATOM 670 O O . ASP A 1 80 ? 34.595 -9.208 -28.225 1.00 65.12 80 ASP A O 1
ATOM 674 N N . ARG A 1 81 ? 33.466 -11.100 -28.650 1.00 55.72 81 ARG A N 1
ATOM 675 C CA . ARG A 1 81 ? 34.579 -12.055 -28.587 1.00 55.72 81 ARG A CA 1
ATOM 676 C C . ARG A 1 81 ? 34.628 -12.878 -29.866 1.00 55.72 81 ARG A C 1
ATOM 678 O O . ARG A 1 81 ? 35.762 -13.180 -30.294 1.00 55.72 81 ARG A O 1
#

Secondary structure (DSSP, 8-state):
--EEEEEETTTEEEEEE-GGG-S-TTS--EEEEESSHHHHHHHHHHHH-GGG--TTS----HHHHHHHHHHHHHHHHHS--

Radius of gyration: 19.04 Å; Cα contacts (8 Å, |Δi|>4): 81; chains: 1; bounding box: 54×21×44 Å